Protein AF-X0T4T7-F1 (afdb_monomer_lite)

Structure (mmCIF, N/CA/C/O backbone):
data_AF-X0T4T7-F1
#
_entry.id   AF-X0T4T7-F1
#
loop_
_atom_site.group_PDB
_atom_site.id
_atom_site.type_symbol
_atom_site.label_atom_id
_atom_site.label_alt_id
_atom_site.label_comp_id
_atom_site.label_asym_id
_atom_site.label_entity_id
_atom_site.label_seq_id
_atom_site.pdbx_PDB_ins_code
_atom_site.Cartn_x
_atom_site.Cartn_y
_atom_site.Cartn_z
_atom_site.occupancy
_atom_site.B_iso_or_equiv
_atom_site.auth_seq_id
_atom_site.auth_comp_id
_atom_site.auth_asym_id
_atom_site.auth_atom_id
_atom_site.pdbx_PDB_model_num
ATOM 1 N N . MET A 1 1 ? -2.476 4.279 15.069 1.00 84.75 1 MET A N 1
ATOM 2 C CA . MET A 1 1 ? -2.503 4.563 13.629 1.00 84.75 1 MET A CA 1
ATOM 3 C C . MET A 1 1 ? -2.083 3.347 12.822 1.00 84.75 1 MET A C 1
ATOM 5 O O . MET A 1 1 ? -0.892 3.086 12.659 1.00 84.75 1 MET A O 1
ATOM 9 N N . LYS A 1 2 ? -3.058 2.569 12.352 1.00 91.44 2 LYS A N 1
ATOM 10 C CA . LYS A 1 2 ? -2.828 1.469 11.410 1.00 91.44 2 LYS A CA 1
ATOM 11 C C . LYS A 1 2 ? -2.535 2.044 10.023 1.00 91.44 2 LYS A C 1
ATOM 13 O O . LYS A 1 2 ? -3.400 2.691 9.442 1.00 91.44 2 LYS A O 1
ATOM 18 N N . THR A 1 3 ? -1.323 1.814 9.517 1.00 96.62 3 THR A N 1
ATOM 19 C CA . THR A 1 3 ? -0.862 2.376 8.239 1.00 96.62 3 THR A CA 1
ATOM 20 C C . THR A 1 3 ? -0.577 1.281 7.217 1.00 96.62 3 THR A C 1
ATOM 22 O O . THR A 1 3 ? 0.061 0.277 7.545 1.00 96.62 3 THR A O 1
ATOM 25 N N . GLU A 1 4 ? -0.992 1.482 5.969 1.00 97.31 4 GLU A N 1
ATOM 26 C CA . GLU A 1 4 ? -0.730 0.553 4.867 1.00 97.31 4 GLU A CA 1
ATOM 27 C C . GLU A 1 4 ? -0.099 1.298 3.681 1.00 97.31 4 GLU A C 1
ATOM 29 O O . GLU A 1 4 ? -0.633 2.286 3.186 1.00 97.31 4 GLU A O 1
ATOM 34 N N . LEU A 1 5 ? 1.081 0.855 3.249 1.00 97.25 5 LEU A N 1
ATOM 35 C CA . LEU A 1 5 ? 1.771 1.363 2.066 1.00 97.25 5 LEU A CA 1
ATOM 36 C C . LEU A 1 5 ? 1.391 0.484 0.882 1.00 97.25 5 LEU A C 1
ATOM 38 O O . LEU A 1 5 ? 1.659 -0.718 0.907 1.00 97.25 5 LEU A O 1
ATOM 42 N N . ILE A 1 6 ? 0.831 1.083 -0.163 1.00 97.12 6 ILE A N 1
ATOM 43 C CA . ILE A 1 6 ? 0.505 0.393 -1.412 1.00 97.12 6 ILE A CA 1
ATOM 44 C C . ILE A 1 6 ? 1.497 0.848 -2.478 1.00 97.12 6 ILE A C 1
ATOM 46 O O . ILE A 1 6 ? 1.571 2.028 -2.820 1.00 97.12 6 ILE A O 1
ATOM 50 N N . VAL A 1 7 ? 2.292 -0.098 -2.972 1.00 95.88 7 VAL A N 1
ATOM 51 C CA . VAL A 1 7 ? 3.468 0.166 -3.798 1.00 95.88 7 VAL A CA 1
ATOM 52 C C . VAL A 1 7 ? 3.294 -0.419 -5.192 1.00 95.88 7 VAL A C 1
ATOM 54 O O . VAL A 1 7 ? 3.222 -1.636 -5.355 1.00 95.88 7 VAL A O 1
ATOM 57 N N . ASN A 1 8 ? 3.333 0.437 -6.211 1.00 94.19 8 ASN A N 1
ATOM 58 C CA . ASN A 1 8 ? 3.457 0.003 -7.596 1.00 94.19 8 ASN A CA 1
ATOM 59 C C . ASN A 1 8 ? 4.927 0.016 -8.030 1.00 94.19 8 ASN A C 1
ATOM 61 O O . ASN A 1 8 ? 5.486 1.065 -8.354 1.00 94.19 8 ASN A O 1
A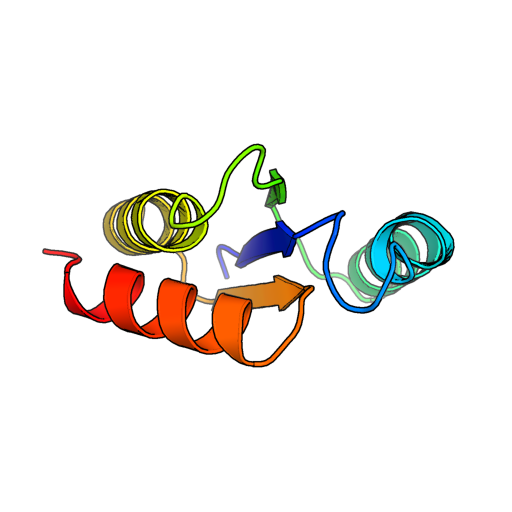TOM 65 N N . LEU A 1 9 ? 5.551 -1.165 -8.078 1.00 86.44 9 LEU A N 1
ATOM 66 C CA . LEU A 1 9 ? 6.969 -1.318 -8.432 1.00 86.44 9 LEU A CA 1
ATOM 67 C C . LEU A 1 9 ? 7.289 -0.931 -9.882 1.00 86.44 9 LEU A C 1
ATOM 69 O O . LEU A 1 9 ? 8.439 -0.608 -10.175 1.00 86.44 9 LEU A O 1
ATOM 73 N N . THR A 1 10 ? 6.298 -0.935 -10.777 1.00 85.25 10 THR A N 1
ATOM 74 C CA . THR A 1 10 ? 6.485 -0.613 -12.202 1.00 85.25 10 THR A CA 1
ATOM 75 C C . THR A 1 10 ? 6.295 0.876 -12.511 1.00 85.25 10 THR A C 1
ATOM 77 O O . THR A 1 10 ? 6.743 1.356 -13.556 1.00 85.25 10 THR A O 1
ATOM 80 N N . ALA A 1 11 ? 5.701 1.641 -11.587 1.00 82.62 11 ALA A N 1
ATOM 81 C CA . ALA A 1 11 ? 5.443 3.066 -11.767 1.00 82.62 11 ALA A CA 1
ATOM 82 C C . ALA A 1 11 ? 6.729 3.870 -12.040 1.00 82.62 11 ALA A C 1
ATOM 84 O O . ALA A 1 11 ? 7.813 3.565 -11.538 1.00 82.62 11 ALA A O 1
ATOM 85 N N . GLY A 1 12 ? 6.613 4.923 -12.856 1.00 74.62 12 GLY A N 1
ATOM 86 C CA . GLY A 1 12 ? 7.722 5.838 -13.150 1.00 74.62 12 GLY A CA 1
ATOM 87 C C . GLY A 1 12 ? 8.953 5.180 -13.790 1.00 74.62 12 GLY A C 1
ATOM 88 O O . GLY A 1 12 ? 10.053 5.713 -13.638 1.00 74.62 12 GLY A O 1
ATOM 89 N N . GLY A 1 13 ? 8.794 4.029 -14.456 1.00 78.62 13 GLY A N 1
ATOM 90 C CA . GLY A 1 13 ? 9.889 3.273 -15.077 1.00 78.62 13 GLY A CA 1
ATOM 91 C C . GLY A 1 13 ? 10.720 2.454 -14.083 1.00 78.62 13 GLY A C 1
ATOM 92 O O . GLY A 1 13 ? 11.929 2.322 -14.258 1.00 78.62 13 GLY A O 1
ATOM 93 N N . GLY A 1 14 ? 10.110 1.963 -12.999 1.00 75.38 14 GLY A N 1
ATOM 94 C CA . GLY A 1 14 ? 10.801 1.163 -11.979 1.00 75.38 14 GLY A CA 1
ATOM 95 C C . GLY A 1 14 ? 11.579 1.979 -10.941 1.00 75.38 14 GLY A C 1
ATOM 96 O O . GLY A 1 14 ? 12.345 1.423 -10.155 1.00 75.38 14 GLY A O 1
ATOM 97 N N . LYS A 1 15 ? 11.397 3.305 -10.898 1.00 72.31 15 LYS A N 1
ATOM 98 C CA . LYS A 1 15 ? 12.015 4.178 -9.881 1.00 72.31 15 LYS A CA 1
ATOM 99 C C . LYS A 1 15 ? 11.673 3.774 -8.437 1.00 72.31 15 LYS A C 1
ATOM 101 O O . LYS A 1 15 ? 12.599 3.778 -7.622 1.00 72.31 15 LYS A O 1
ATOM 106 N N . PRO A 1 16 ? 10.425 3.376 -8.099 1.00 71.44 16 PRO A N 1
ATOM 107 C CA . PRO A 1 16 ? 10.102 2.884 -6.762 1.00 71.44 16 PRO A CA 1
ATOM 108 C C . PRO A 1 16 ? 11.001 1.720 -6.349 1.00 71.44 16 PRO A C 1
ATOM 110 O O . PRO A 1 16 ? 11.521 1.728 -5.242 1.00 71.44 16 PRO A O 1
ATOM 113 N N . HIS A 1 17 ? 11.313 0.794 -7.258 1.00 74.44 17 HIS A N 1
ATOM 114 C CA . HIS A 1 17 ? 12.193 -0.341 -6.975 1.00 74.44 17 HIS A CA 1
ATOM 115 C C . HIS A 1 17 ? 13.596 0.075 -6.486 1.00 74.44 17 HIS A C 1
ATOM 117 O O . HIS A 1 17 ? 14.219 -0.644 -5.707 1.00 74.44 17 HIS A O 1
ATOM 123 N N . LYS A 1 18 ? 14.111 1.238 -6.911 1.00 76.75 18 LYS A N 1
ATOM 124 C CA . LYS A 1 18 ? 15.444 1.721 -6.507 1.00 76.75 18 LYS A CA 1
ATOM 125 C C . LYS A 1 18 ? 15.454 2.401 -5.139 1.00 76.75 18 LYS A C 1
ATOM 127 O O . LYS A 1 18 ? 16.446 2.303 -4.426 1.00 76.75 18 LYS A O 1
ATOM 132 N N . HIS A 1 19 ? 14.373 3.091 -4.778 1.00 83.38 19 HIS A N 1
ATOM 133 C CA . HIS A 1 19 ? 14.336 3.945 -3.584 1.00 83.38 19 HIS A CA 1
ATOM 134 C C . HIS A 1 19 ? 13.437 3.416 -2.465 1.00 83.38 19 HIS A C 1
ATOM 136 O O . HIS A 1 19 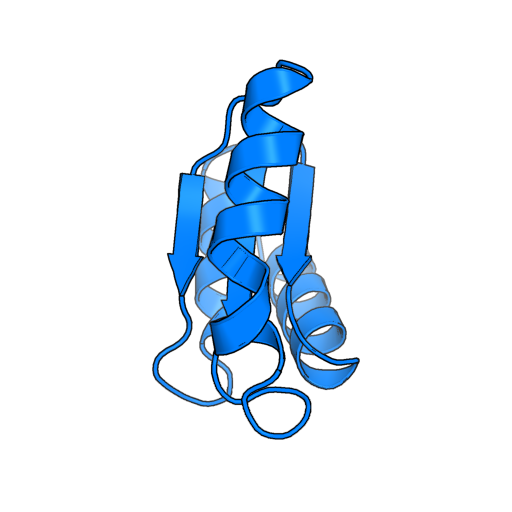? 13.507 3.933 -1.351 1.00 83.38 19 HIS A O 1
ATOM 142 N N . LEU A 1 20 ? 12.632 2.379 -2.722 1.00 87.94 20 LEU A N 1
ATOM 143 C CA . LEU A 1 20 ? 11.666 1.851 -1.762 1.00 87.94 20 LEU A CA 1
ATOM 144 C C . LEU A 1 20 ? 12.332 1.509 -0.429 1.00 87.94 20 LEU A C 1
ATOM 146 O O . LEU A 1 20 ? 11.893 2.003 0.598 1.00 87.94 20 LEU A O 1
ATOM 150 N N . ASN A 1 21 ? 13.440 0.764 -0.434 1.00 89.50 21 ASN A N 1
ATOM 151 C CA . ASN A 1 21 ? 14.133 0.397 0.806 1.00 89.50 21 ASN A CA 1
ATOM 152 C C . ASN A 1 21 ? 14.580 1.616 1.625 1.00 89.50 21 ASN A C 1
ATOM 154 O O . ASN A 1 21 ? 14.449 1.611 2.847 1.00 89.50 21 ASN A O 1
ATOM 158 N N . THR A 1 22 ? 15.068 2.671 0.968 1.00 91.50 22 THR A N 1
ATOM 159 C CA . THR A 1 22 ? 15.454 3.920 1.637 1.00 91.50 22 THR A CA 1
ATOM 160 C C . THR A 1 22 ? 14.242 4.606 2.261 1.00 91.50 22 THR A C 1
ATOM 162 O O . THR A 1 22 ? 14.305 5.009 3.419 1.00 91.50 22 THR A O 1
ATOM 165 N N . VAL A 1 23 ? 13.127 4.687 1.530 1.00 89.81 23 VAL A N 1
ATOM 166 C CA . VAL A 1 23 ? 11.871 5.270 2.026 1.00 89.81 23 VAL A CA 1
ATOM 167 C C . VAL A 1 23 ? 11.329 4.466 3.207 1.00 89.81 23 VAL A C 1
ATOM 169 O O . VAL A 1 23 ? 11.059 5.039 4.257 1.00 89.81 23 VAL A O 1
ATOM 172 N N . LEU A 1 24 ? 11.227 3.139 3.080 1.00 92.06 24 LEU A N 1
ATOM 173 C CA . LEU A 1 24 ? 10.731 2.259 4.142 1.00 92.06 24 LEU A CA 1
ATOM 174 C C . LEU A 1 24 ? 11.590 2.361 5.406 1.00 92.06 24 LEU A C 1
ATOM 176 O O . LEU A 1 24 ? 11.053 2.437 6.510 1.00 92.06 24 LEU A O 1
ATOM 180 N N . LYS A 1 25 ? 12.919 2.397 5.247 1.00 93.62 25 LYS A N 1
ATOM 181 C CA . LYS A 1 25 ? 13.848 2.592 6.361 1.00 93.62 25 LYS A CA 1
ATOM 182 C C . LYS A 1 25 ? 13.600 3.934 7.048 1.00 93.62 25 LYS A C 1
ATOM 184 O O . LYS A 1 25 ? 13.417 3.951 8.259 1.00 93.62 25 LYS A O 1
ATOM 189 N N . HIS A 1 26 ? 13.517 5.021 6.284 1.00 94.06 26 HIS A N 1
ATOM 190 C CA . HIS A 1 26 ? 13.305 6.354 6.839 1.00 94.06 26 HIS A CA 1
ATOM 191 C C . HIS A 1 26 ? 11.959 6.474 7.565 1.00 94.06 26 HIS A C 1
ATOM 193 O O . HIS A 1 26 ? 11.902 6.993 8.675 1.00 94.06 26 HIS A O 1
ATOM 199 N N . LEU A 1 27 ? 10.875 5.945 6.990 1.00 92.25 27 LEU A N 1
ATOM 200 C CA . LEU A 1 27 ? 9.558 5.940 7.633 1.00 92.25 27 LEU A CA 1
ATOM 201 C C . LEU A 1 27 ? 9.580 5.165 8.957 1.00 92.25 27 LEU A C 1
ATOM 203 O O . LEU A 1 27 ? 9.031 5.630 9.954 1.00 92.25 27 LEU A O 1
ATOM 207 N N . LYS A 1 28 ? 10.263 4.014 8.985 1.00 93.00 28 LYS A N 1
ATOM 208 C CA . LYS A 1 28 ? 10.407 3.199 10.194 1.00 93.00 28 LYS A CA 1
ATOM 209 C C . LYS A 1 28 ? 11.261 3.891 11.262 1.00 93.00 28 LYS A C 1
ATOM 211 O O . LYS A 1 28 ? 10.894 3.867 12.432 1.00 93.00 28 LYS A O 1
ATOM 216 N N . GLU A 1 29 ? 12.372 4.517 10.874 1.00 95.62 29 GLU A N 1
ATOM 217 C CA . GLU A 1 29 ? 13.250 5.279 11.779 1.00 95.62 29 GLU A CA 1
ATOM 218 C C . GLU A 1 29 ? 12.543 6.495 12.393 1.00 95.62 29 GLU A C 1
ATOM 220 O O . GLU A 1 29 ? 12.812 6.843 13.537 1.00 95.62 29 GLU A O 1
ATOM 225 N N . ASN A 1 30 ? 11.582 7.085 11.678 1.00 93.88 30 ASN A N 1
ATOM 226 C CA . ASN A 1 30 ? 10.731 8.167 12.181 1.00 93.88 30 ASN A CA 1
ATOM 227 C C . ASN A 1 30 ? 9.472 7.666 12.921 1.00 93.88 30 ASN A C 1
ATOM 229 O O . ASN A 1 30 ? 8.554 8.441 13.181 1.00 93.88 30 ASN A O 1
ATOM 233 N N . GLY A 1 31 ? 9.410 6.378 13.273 1.00 91.06 31 GLY A N 1
ATOM 234 C CA . GLY A 1 31 ? 8.373 5.826 14.148 1.00 91.06 31 GLY A CA 1
ATOM 235 C C . GLY A 1 31 ? 7.054 5.456 13.466 1.00 91.06 31 GLY A C 1
ATOM 236 O O . GLY A 1 31 ? 6.090 5.126 14.159 1.00 91.06 31 GLY A O 1
ATOM 237 N N . LEU A 1 32 ? 6.980 5.462 12.130 1.00 92.12 32 LEU A N 1
ATOM 238 C CA . LEU A 1 32 ? 5.787 4.990 11.430 1.00 92.12 32 LEU A CA 1
ATOM 239 C C . LEU A 1 32 ? 5.740 3.456 11.459 1.00 92.12 32 LEU A C 1
ATOM 241 O O . LEU A 1 32 ? 6.617 2.783 10.916 1.00 92.12 32 LEU A O 1
ATOM 245 N N . ASN A 1 33 ? 4.690 2.898 12.061 1.00 92.12 33 ASN A N 1
ATOM 246 C CA . ASN A 1 33 ? 4.386 1.473 11.971 1.00 92.12 33 ASN A CA 1
ATOM 247 C C . ASN A 1 33 ? 3.434 1.224 10.801 1.00 92.12 33 ASN A C 1
ATOM 249 O O . ASN A 1 33 ? 2.339 1.790 10.760 1.00 92.12 33 ASN A O 1
ATOM 253 N N . PHE A 1 34 ? 3.841 0.378 9.859 1.00 95.19 34 PHE A N 1
ATOM 254 C CA . PHE A 1 34 ? 3.094 0.163 8.631 1.00 95.19 34 PHE A CA 1
ATOM 255 C C . PHE A 1 34 ? 3.251 -1.249 8.067 1.00 95.19 34 PHE A C 1
ATOM 257 O O . PHE A 1 34 ? 4.241 -1.938 8.315 1.00 95.19 34 PHE A O 1
ATOM 264 N N . LYS A 1 35 ? 2.284 -1.651 7.240 1.00 95.75 35 LYS A N 1
ATOM 265 C CA . LYS A 1 35 ? 2.359 -2.839 6.386 1.00 95.75 35 LYS A CA 1
ATOM 266 C C . LYS A 1 35 ? 2.628 -2.423 4.943 1.00 95.75 35 LYS A C 1
ATOM 268 O O . LYS A 1 35 ? 2.098 -1.415 4.494 1.00 95.75 35 LYS A O 1
ATOM 273 N N . VAL A 1 36 ? 3.449 -3.184 4.225 1.00 95.81 36 VAL A N 1
ATOM 274 C CA . VAL A 1 36 ? 3.742 -2.939 2.805 1.00 95.81 36 VAL A CA 1
ATOM 275 C C . VAL A 1 36 ? 2.991 -3.957 1.956 1.00 95.81 36 VAL A C 1
ATOM 277 O O . VAL A 1 36 ? 3.095 -5.158 2.197 1.00 95.81 36 VAL A O 1
ATOM 280 N N . CYS A 1 37 ? 2.267 -3.466 0.956 1.00 96.12 37 CYS A N 1
ATOM 281 C CA . CYS A 1 37 ? 1.559 -4.245 -0.049 1.00 96.12 37 CYS A CA 1
ATOM 282 C C . CYS A 1 37 ? 2.041 -3.799 -1.432 1.00 96.12 37 CYS A C 1
ATOM 284 O O . CYS A 1 37 ? 2.010 -2.612 -1.750 1.00 96.12 37 CYS A O 1
ATOM 286 N N . THR A 1 38 ? 2.505 -4.731 -2.257 1.00 95.19 38 THR A N 1
ATOM 287 C CA . THR A 1 38 ? 2.961 -4.445 -3.624 1.00 95.19 38 THR A CA 1
ATOM 288 C C . THR A 1 38 ? 1.915 -4.890 -4.631 1.00 95.19 38 THR A C 1
ATOM 290 O O . THR A 1 38 ? 1.378 -5.985 -4.491 1.00 95.19 38 THR A O 1
ATOM 293 N N . THR A 1 39 ? 1.678 -4.088 -5.665 1.00 95.19 39 THR A N 1
ATOM 294 C CA . THR A 1 39 ? 0.861 -4.506 -6.809 1.00 95.19 39 THR A CA 1
ATOM 295 C C . THR A 1 39 ? 1.684 -5.358 -7.777 1.00 95.19 39 THR A C 1
ATOM 297 O O . THR A 1 39 ? 2.818 -5.007 -8.114 1.00 95.19 39 THR A O 1
ATOM 300 N N . SER A 1 40 ? 1.079 -6.423 -8.273 1.00 92.75 40 SER A N 1
ATOM 301 C CA . SER A 1 40 ? 1.542 -7.361 -9.291 1.00 92.75 40 SER A CA 1
ATOM 302 C C . SER A 1 40 ? 0.890 -7.105 -10.655 1.00 92.75 40 SER A C 1
ATOM 304 O O . SER A 1 40 ? 1.453 -7.498 -11.674 1.00 92.75 40 SER A O 1
ATOM 306 N N . TYR A 1 41 ? -0.273 -6.445 -10.698 1.00 92.44 41 TYR A N 1
ATOM 307 C CA . TYR A 1 41 ? -0.978 -6.103 -11.938 1.00 92.44 41 TYR A CA 1
ATOM 308 C C . TYR A 1 41 ? -1.731 -4.765 -11.836 1.00 92.44 41 TYR A C 1
ATOM 310 O O . TYR A 1 41 ? -1.922 -4.212 -10.751 1.00 92.44 41 TYR A O 1
ATOM 318 N N . GLN A 1 42 ? -2.127 -4.213 -12.988 1.00 90.19 42 GLN A N 1
ATOM 319 C CA . GLN A 1 42 ? -2.883 -2.958 -13.063 1.00 90.19 42 GLN A CA 1
ATOM 320 C C . GLN A 1 42 ? -4.275 -3.116 -12.436 1.00 90.19 42 GLN A C 1
ATOM 322 O O . GLN A 1 42 ? -4.970 -4.084 -12.730 1.00 90.19 42 GLN A O 1
ATOM 327 N N . GLY A 1 43 ? -4.703 -2.154 -11.617 1.00 94.31 43 GLY A N 1
ATOM 328 C CA . GLY A 1 43 ? -5.987 -2.197 -10.916 1.00 94.31 43 GLY A CA 1
ATOM 329 C C . GLY A 1 43 ? -5.935 -2.852 -9.534 1.00 94.31 43 GLY A C 1
ATOM 330 O O . GLY A 1 43 ? -6.836 -2.621 -8.731 1.00 94.31 43 GLY A O 1
ATOM 331 N N . GLU A 1 44 ? -4.876 -3.596 -9.199 1.00 97.31 44 GLU A N 1
ATOM 332 C CA . GLU A 1 44 ? -4.773 -4.275 -7.900 1.00 97.31 44 GLU A CA 1
ATOM 333 C C . GLU A 1 44 ? -4.708 -3.290 -6.721 1.00 97.31 44 GLU A C 1
ATOM 335 O O . GLU A 1 44 ? -5.136 -3.617 -5.612 1.00 97.31 44 GLU A O 1
ATOM 340 N N . ALA A 1 45 ? -4.233 -2.053 -6.929 1.00 97.88 45 ALA A N 1
ATOM 341 C CA . ALA A 1 45 ? -4.213 -1.068 -5.849 1.00 97.88 45 ALA A CA 1
ATOM 342 C C . ALA A 1 45 ? -5.627 -0.704 -5.363 1.00 97.88 45 ALA A C 1
ATOM 344 O O . ALA A 1 45 ? -5.777 -0.345 -4.196 1.00 97.88 45 ALA A O 1
ATOM 345 N N . VAL A 1 46 ? -6.660 -0.860 -6.204 1.00 98.25 46 VAL A N 1
ATOM 346 C CA . VAL A 1 46 ? -8.070 -0.705 -5.805 1.00 98.25 46 VAL A CA 1
ATOM 347 C C . VAL A 1 46 ? -8.439 -1.756 -4.758 1.00 98.25 46 VAL A C 1
ATOM 349 O O . VAL A 1 46 ? -8.976 -1.416 -3.706 1.00 98.25 46 VAL A O 1
ATOM 352 N N . GLU A 1 47 ? -8.128 -3.027 -5.026 1.00 98.19 47 GLU A N 1
ATOM 353 C CA . GLU A 1 47 ? -8.452 -4.154 -4.143 1.00 98.19 47 GLU A CA 1
ATOM 354 C C . GLU A 1 47 ? -7.689 -4.062 -2.819 1.00 98.19 47 GLU A C 1
ATOM 356 O O . GLU A 1 47 ? -8.257 -4.246 -1.740 1.00 98.19 47 GLU A O 1
ATOM 361 N N . LEU A 1 48 ? -6.399 -3.721 -2.892 1.00 98.12 48 LEU A N 1
ATOM 362 C CA . LEU A 1 48 ? -5.552 -3.542 -1.716 1.00 98.12 48 LEU A CA 1
ATOM 363 C C . LEU A 1 48 ? -6.026 -2.372 -0.848 1.00 98.12 48 LEU A C 1
ATOM 365 O O . LEU A 1 48 ? -6.067 -2.509 0.374 1.00 98.12 48 LEU A O 1
ATOM 369 N N . ALA A 1 49 ? -6.400 -1.244 -1.458 1.00 98.31 49 ALA A N 1
ATOM 370 C CA . ALA A 1 49 ? -6.873 -0.070 -0.731 1.00 98.31 49 ALA A CA 1
ATOM 371 C C . ALA A 1 49 ? -8.241 -0.304 -0.089 1.00 98.31 49 ALA A C 1
ATOM 373 O O . ALA A 1 49 ? -8.420 0.040 1.078 1.00 98.31 49 ALA A O 1
ATOM 374 N N . GLN A 1 50 ? -9.168 -0.951 -0.805 1.00 98.44 50 GLN A N 1
ATOM 375 C CA . GLN A 1 50 ? -10.457 -1.353 -0.245 1.00 98.44 50 GLN A CA 1
ATOM 376 C C . GLN A 1 50 ? -10.256 -2.263 0.969 1.00 98.44 50 GLN A C 1
ATOM 378 O O . GLN A 1 50 ? -10.771 -1.985 2.047 1.00 98.44 50 GLN A O 1
ATOM 383 N N . LYS A 1 51 ? -9.421 -3.302 0.834 1.00 98.00 51 LYS A N 1
ATOM 384 C CA . LYS A 1 51 ? -9.110 -4.224 1.931 1.00 98.00 51 LYS A CA 1
ATOM 385 C C . LYS A 1 51 ? -8.459 -3.521 3.120 1.00 98.00 51 LYS A C 1
ATOM 387 O O . LYS A 1 51 ? -8.769 -3.863 4.261 1.00 98.00 51 LYS A O 1
ATOM 392 N N . ALA A 1 52 ? -7.542 -2.586 2.878 1.00 97.62 52 ALA A N 1
ATOM 393 C CA . ALA A 1 52 ? -6.893 -1.814 3.933 1.00 97.62 52 ALA A CA 1
ATOM 394 C C . ALA A 1 52 ? -7.920 -0.965 4.701 1.00 97.62 52 ALA A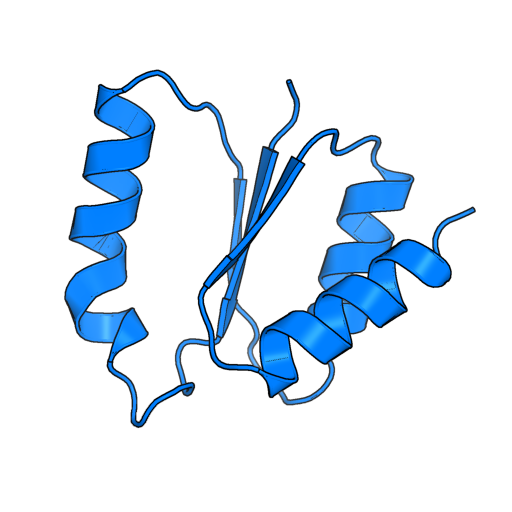 C 1
ATOM 396 O O . ALA A 1 52 ? -7.963 -1.031 5.931 1.00 97.62 52 ALA A O 1
ATOM 397 N N . ALA A 1 53 ? -8.782 -0.241 3.980 1.00 97.50 53 ALA A N 1
ATOM 398 C CA . ALA A 1 53 ? -9.849 0.577 4.549 1.00 97.50 53 ALA A CA 1
ATOM 399 C C . ALA A 1 53 ? -10.866 -0.269 5.338 1.00 97.50 53 ALA A C 1
ATOM 401 O O . ALA A 1 53 ? -11.084 0.003 6.517 1.00 97.50 53 ALA A O 1
ATOM 402 N N . ASP A 1 54 ? -11.370 -1.368 4.761 1.00 97.62 54 ASP A N 1
ATOM 403 C CA . ASP A 1 54 ? -12.264 -2.327 5.438 1.00 97.62 54 ASP A CA 1
ATOM 404 C C . ASP A 1 54 ? -11.610 -2.947 6.688 1.00 97.62 54 ASP A C 1
ATOM 406 O O . ASP A 1 54 ? -12.272 -3.309 7.659 1.00 97.62 54 ASP A O 1
ATOM 410 N N . SER A 1 55 ? -10.279 -3.069 6.685 1.00 95.88 55 SER A N 1
ATOM 411 C CA . SER A 1 55 ? -9.506 -3.562 7.827 1.00 95.88 55 SER A CA 1
ATOM 412 C C . SER A 1 55 ? -9.216 -2.478 8.876 1.00 95.88 55 SER A C 1
ATOM 414 O O . SER A 1 55 ? -8.466 -2.748 9.820 1.00 95.88 55 SER A O 1
ATOM 416 N N . GLY A 1 56 ? -9.740 -1.261 8.722 1.00 95.69 56 GLY A N 1
ATOM 417 C CA . GLY A 1 56 ? -9.543 -0.145 9.647 1.00 95.69 56 GLY A CA 1
ATOM 418 C C . GLY A 1 56 ? -8.175 0.529 9.533 1.00 95.69 56 GLY A C 1
ATOM 419 O O . GLY A 1 56 ? -7.628 0.968 10.545 1.00 95.69 56 GLY A O 1
ATOM 420 N N . ALA A 1 57 ? -7.565 0.556 8.344 1.00 96.69 57 ALA A N 1
ATOM 421 C CA . ALA A 1 57 ? -6.397 1.401 8.111 1.00 96.69 57 ALA A CA 1
ATOM 422 C C . ALA A 1 57 ? -6.785 2.882 8.260 1.00 96.69 57 ALA A C 1
ATOM 424 O O . ALA A 1 57 ? -7.694 3.369 7.597 1.00 96.69 57 ALA A O 1
ATOM 425 N N . GLU A 1 58 ? -6.071 3.596 9.126 1.00 95.56 58 GLU A N 1
ATOM 426 C CA . GLU A 1 58 ? -6.265 5.029 9.384 1.00 95.56 58 GLU A CA 1
ATOM 427 C C . GLU A 1 58 ? -5.463 5.889 8.393 1.00 95.56 58 GLU A C 1
ATOM 429 O O . GLU A 1 58 ? -5.793 7.047 8.153 1.00 95.56 58 GLU A O 1
ATOM 434 N N . LEU A 1 59 ? -4.399 5.320 7.813 1.00 96.06 59 LEU A N 1
ATOM 435 C CA . LEU A 1 59 ? -3.550 5.964 6.818 1.00 96.06 59 LEU A CA 1
ATOM 436 C C . LEU A 1 59 ? -3.197 4.971 5.707 1.00 96.06 59 LEU A C 1
ATOM 438 O O . LEU A 1 59 ? -2.641 3.904 5.968 1.00 96.06 59 LEU A O 1
ATOM 442 N N . ILE A 1 60 ? -3.460 5.350 4.457 1.00 97.38 60 ILE A N 1
ATOM 443 C CA . ILE A 1 60 ? -2.984 4.624 3.276 1.00 97.38 60 ILE A CA 1
ATOM 444 C C . ILE A 1 60 ? -1.995 5.518 2.534 1.00 97.38 60 ILE A C 1
ATOM 446 O O . ILE A 1 60 ? -2.311 6.649 2.171 1.00 97.38 60 ILE A O 1
ATOM 450 N N . VAL A 1 61 ? -0.784 5.012 2.315 1.00 95.69 61 VAL A N 1
ATOM 451 C CA . VAL A 1 61 ? 0.298 5.733 1.640 1.00 95.69 61 VAL A CA 1
ATOM 452 C C . VAL A 1 61 ? 0.484 5.154 0.243 1.00 95.69 61 VAL A C 1
ATOM 454 O O . VAL A 1 61 ? 0.838 3.985 0.084 1.00 95.69 61 VAL A O 1
ATOM 457 N N . SER A 1 62 ? 0.275 5.985 -0.776 1.00 95.44 62 SER A N 1
ATOM 458 C CA . SER A 1 62 ? 0.554 5.627 -2.168 1.00 95.44 62 SER A CA 1
ATOM 459 C C . SER A 1 62 ? 2.046 5.746 -2.468 1.00 95.44 62 SER A C 1
ATOM 461 O O . SER A 1 62 ? 2.643 6.802 -2.262 1.00 95.44 62 SER A O 1
ATOM 463 N N . VAL A 1 63 ? 2.645 4.680 -2.999 1.00 93.31 63 VAL A N 1
ATOM 464 C CA . VAL A 1 63 ? 4.002 4.692 -3.558 1.00 93.31 63 VAL A CA 1
ATOM 465 C C . VAL A 1 63 ? 3.917 4.276 -5.025 1.00 93.31 63 VAL A C 1
ATOM 467 O O . VAL A 1 63 ? 4.061 3.108 -5.385 1.00 93.31 63 VAL A O 1
ATOM 470 N N . GLY A 1 64 ? 3.655 5.250 -5.890 1.00 90.25 64 GLY A N 1
ATOM 471 C CA . GLY A 1 64 ? 3.462 5.045 -7.322 1.00 90.25 64 GLY A CA 1
ATOM 472 C C . GLY A 1 64 ? 3.333 6.372 -8.066 1.00 90.25 64 GLY A C 1
ATOM 473 O O . GLY A 1 64 ? 3.832 7.395 -7.603 1.00 90.25 64 GLY A O 1
ATOM 474 N N . GLY A 1 65 ? 2.684 6.346 -9.230 1.00 90.12 65 GLY A N 1
ATOM 475 C CA . GLY A 1 65 ? 2.295 7.558 -9.964 1.00 90.12 65 GLY A CA 1
ATOM 476 C C . GLY A 1 65 ? 0.827 7.923 -9.734 1.00 90.12 65 GLY A C 1
ATOM 477 O O . GLY A 1 65 ? 0.139 7.281 -8.938 1.00 90.12 65 GLY A O 1
ATOM 478 N N . ASP A 1 66 ? 0.322 8.889 -10.500 1.00 93.75 66 ASP A N 1
ATOM 479 C CA . ASP A 1 66 ? -1.063 9.373 -10.383 1.00 93.75 66 ASP A CA 1
ATOM 480 C C . ASP A 1 66 ? -2.104 8.266 -10.592 1.00 93.75 66 ASP A 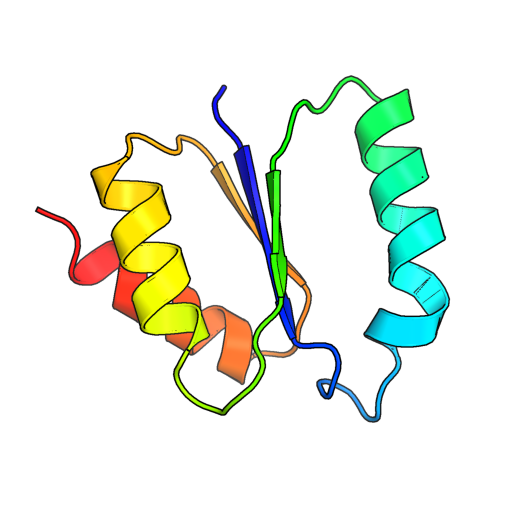C 1
ATOM 482 O O . ASP A 1 66 ? -3.117 8.229 -9.899 1.00 93.75 66 ASP A O 1
ATOM 486 N N . GLY A 1 67 ? -1.832 7.307 -11.484 1.00 94.00 67 GLY A N 1
ATOM 487 C CA . GLY A 1 67 ? -2.696 6.138 -11.674 1.00 94.00 67 GLY A CA 1
ATOM 488 C C . GLY A 1 67 ? -2.836 5.292 -10.404 1.00 94.00 67 GLY A C 1
ATOM 489 O O . GLY A 1 67 ? -3.940 4.902 -10.045 1.00 94.00 67 GLY A O 1
ATOM 490 N N . THR A 1 68 ? -1.744 5.082 -9.661 1.00 95.69 68 THR A N 1
ATOM 491 C CA . THR A 1 68 ? -1.777 4.353 -8.382 1.00 95.69 68 THR A CA 1
ATOM 492 C C . THR A 1 68 ? -2.548 5.134 -7.321 1.00 95.69 68 THR A C 1
ATOM 494 O O . THR A 1 68 ? -3.324 4.545 -6.576 1.00 95.69 68 THR A O 1
ATOM 497 N N . VAL A 1 69 ? -2.397 6.463 -7.279 1.00 96.62 69 VAL A N 1
ATOM 498 C CA . VAL A 1 69 ? -3.207 7.323 -6.399 1.00 96.62 69 VAL A CA 1
ATOM 499 C C . VAL A 1 69 ? -4.694 7.208 -6.745 1.00 96.62 69 VAL A C 1
ATOM 501 O O . VAL A 1 69 ? -5.512 7.014 -5.849 1.00 96.62 69 VAL A O 1
ATOM 504 N N . ASN A 1 70 ? -5.048 7.278 -8.031 1.00 97.44 70 ASN A N 1
ATOM 505 C CA . ASN A 1 70 ? -6.429 7.155 -8.491 1.00 97.44 70 ASN A CA 1
ATOM 506 C C . ASN A 1 70 ? -7.041 5.794 -8.122 1.00 97.44 70 ASN A C 1
ATOM 508 O O . ASN A 1 70 ? -8.156 5.744 -7.605 1.00 97.44 70 ASN A O 1
ATOM 512 N N . GLU A 1 71 ? -6.306 4.700 -8.332 1.00 98.06 71 GLU A N 1
ATOM 513 C CA . GLU A 1 71 ? -6.735 3.357 -7.935 1.00 98.06 71 GLU A CA 1
ATOM 514 C C . GLU A 1 71 ? -6.975 3.263 -6.420 1.00 98.06 71 GLU A C 1
ATOM 516 O O . GLU A 1 71 ? -8.019 2.770 -5.994 1.00 98.06 71 GLU A O 1
ATOM 521 N N . ILE A 1 72 ? -6.063 3.799 -5.603 1.00 98.25 72 ILE A N 1
ATOM 522 C CA . ILE A 1 72 ? -6.196 3.794 -4.139 1.00 9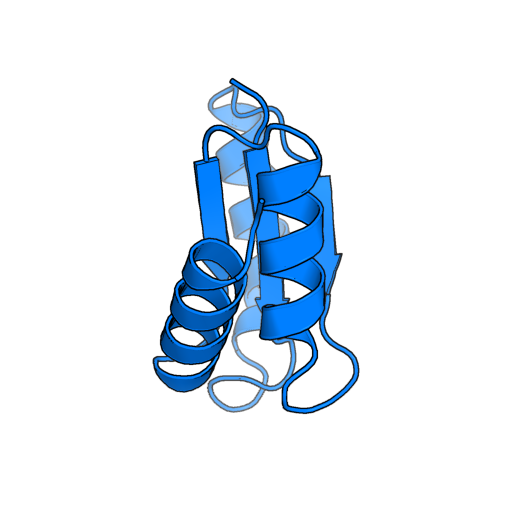8.25 72 ILE A CA 1
ATOM 523 C C . ILE A 1 72 ? -7.432 4.573 -3.689 1.00 98.25 72 ILE A C 1
ATOM 525 O O . ILE A 1 72 ? -8.220 4.055 -2.900 1.00 98.25 72 ILE A O 1
ATOM 529 N N . VAL A 1 73 ? -7.633 5.791 -4.203 1.00 98.06 73 VAL A N 1
ATOM 530 C CA . VAL A 1 73 ? -8.813 6.609 -3.874 1.00 98.06 73 VAL A CA 1
ATOM 531 C C . VAL A 1 73 ? -10.094 5.853 -4.220 1.00 98.06 73 VAL A C 1
ATOM 533 O O . VAL A 1 73 ? -10.993 5.757 -3.388 1.00 98.06 73 VAL A O 1
ATOM 536 N N . ASN A 1 74 ? -10.163 5.249 -5.408 1.00 98.31 74 ASN A N 1
ATOM 537 C CA . ASN A 1 74 ? -11.318 4.451 -5.817 1.00 98.31 74 ASN A CA 1
ATOM 538 C C . ASN A 1 74 ? -11.531 3.206 -4.942 1.00 98.31 74 ASN A C 1
ATOM 540 O O . ASN A 1 74 ? -12.674 2.810 -4.732 1.00 98.31 74 ASN A O 1
ATOM 544 N N . GLY A 1 75 ? -10.463 2.581 -4.441 1.00 98.12 75 GLY A N 1
ATOM 545 C CA . GLY A 1 75 ? -10.555 1.464 -3.501 1.00 98.12 75 GLY A CA 1
ATOM 546 C C . GLY A 1 75 ? -11.125 1.885 -2.148 1.00 98.12 75 GLY A C 1
ATOM 547 O O . GLY A 1 75 ? -12.048 1.245 -1.653 1.00 98.12 75 GLY A O 1
ATOM 548 N N . ILE A 1 76 ? -10.648 3.006 -1.596 1.00 98.00 76 ILE A N 1
ATOM 549 C CA . ILE A 1 76 ? -11.175 3.583 -0.348 1.00 98.00 76 ILE A CA 1
ATOM 550 C C . ILE A 1 76 ? -12.660 3.928 -0.505 1.00 98.00 76 ILE A C 1
ATOM 552 O O . ILE A 1 76 ? -13.464 3.575 0.342 1.00 98.00 76 ILE A O 1
ATOM 556 N N . MET A 1 77 ? -13.064 4.544 -1.618 1.00 97.69 77 MET A N 1
ATOM 557 C CA . MET A 1 77 ? -14.475 4.885 -1.860 1.00 97.69 77 MET A CA 1
ATOM 558 C C . MET A 1 77 ? -15.404 3.662 -1.986 1.00 97.69 77 MET A C 1
ATOM 560 O O . MET A 1 77 ? -16.622 3.819 -1.946 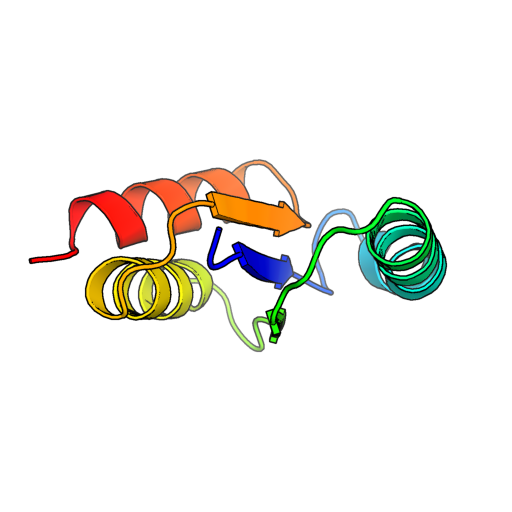1.00 97.69 77 MET A O 1
ATOM 564 N N . LYS A 1 78 ? -14.852 2.454 -2.165 1.00 96.12 78 LYS A N 1
ATOM 565 C CA . LYS A 1 78 ? -15.596 1.186 -2.219 1.00 96.12 78 LYS A CA 1
ATOM 566 C C . LYS A 1 78 ? -15.633 0.443 -0.878 1.00 96.12 78 LYS A C 1
ATOM 568 O O . LYS A 1 78 ? -16.286 -0.602 -0.810 1.00 96.12 78 LYS A O 1
ATOM 573 N N . SER A 1 79 ? -14.918 0.912 0.148 1.00 93.88 79 SER A N 1
ATOM 574 C CA . SER A 1 79 ? -14.940 0.283 1.474 1.00 93.88 79 SER A CA 1
ATOM 575 C C . SER A 1 79 ? -16.308 0.447 2.138 1.00 93.88 79 SER A C 1
ATOM 577 O O . SER A 1 79 ? -17.031 1.400 1.839 1.00 93.88 79 SER A O 1
ATOM 579 N N . LYS A 1 80 ? -16.674 -0.497 3.004 1.00 78.19 80 LYS A N 1
ATOM 580 C CA . LYS A 1 80 ? -17.999 -0.556 3.642 1.00 78.19 80 LYS A CA 1
ATOM 581 C C . LYS A 1 80 ? -18.081 0.185 4.969 1.00 78.19 80 LYS A C 1
ATOM 583 O O . LYS A 1 80 ? -17.085 0.177 5.720 1.00 78.19 80 LYS A O 1
#

Radius of gyration: 12.03 Å; chains: 1; bounding box: 34×17×29 Å

Organism: NCBI:txid412755

InterPro domains:
  IPR001206 Diacylglycerol kinase, catalytic domain [PF00781] (5-78)
  IPR001206 Diacylglycerol kinase, catalytic domain [PS50146] (1-80)
  IPR016064 NAD kinase/diacylglycerol kinase-like domain superfamily [SSF111331] (1-80)
  IPR017438 Inorganic polyphosphate/ATP-NAD kinase, N-terminal [G3DSA:3.40.50.10330] (2-80)
  IPR050187 Lipid Phosphate Formation and Regulation [PTHR12358] (5-79)

Secondary structure (DSSP, 8-state):
--EEEEEETTHHHHHHHHHHHHHHHHHHHTT--EEEEEESSTTHHHHHHHHHHHTT-SEEEEES-HHHHHHHHHHHTT--

Foldseek 3Di:
DEEEEEAECPAPNRPCVVCVVVVVVVCVVVPDDYHYHYDPDQLVLLVVLLVCVLVPRPYYHYHHDPSSVVSNVNSNVPHD

pLDDT: mean 92.48, std 6.81, range [71.44, 98.44]

Sequence (80 aa):
MKTELIVNLTAGGGKPHKHLNTVLKHLKENGLNFKVCTTSYQGEAVELAQKAADSGAELIVSVGGDGTVNEIVNGIMKSK